Protein AF-A0A218QXC1-F1 (afdb_monomer_lite)

Structure (mmCIF, N/CA/C/O backbone):
data_AF-A0A218QXC1-F1
#
_entry.id   AF-A0A218QXC1-F1
#
loop_
_atom_site.group_PDB
_atom_site.id
_atom_site.type_symbol
_atom_site.label_atom_id
_atom_site.label_alt_id
_atom_site.label_comp_id
_atom_site.label_asym_id
_atom_site.label_entity_id
_atom_site.label_seq_id
_atom_site.pdbx_PDB_ins_code
_atom_site.Cartn_x
_atom_site.Cartn_y
_atom_site.Cartn_z
_atom_site.occupancy
_atom_site.B_iso_or_equiv
_atom_site.auth_seq_id
_atom_site.auth_comp_id
_atom_site.auth_asym_id
_atom_site.auth_atom_id
_atom_site.pdbx_PDB_model_num
ATOM 1 N N . MET A 1 1 ? -14.942 -5.582 11.103 1.00 49.50 1 MET A N 1
ATOM 2 C CA . MET A 1 1 ? -13.685 -5.328 11.830 1.00 49.50 1 MET A CA 1
ATOM 3 C C . MET A 1 1 ? -12.673 -4.737 10.867 1.00 49.50 1 MET A C 1
ATOM 5 O O . MET A 1 1 ? -12.346 -5.425 9.903 1.00 49.50 1 MET A O 1
ATOM 9 N N . SER A 1 2 ? -12.130 -3.549 11.158 1.00 58.50 2 SER A N 1
ATOM 10 C CA . SER A 1 2 ? -11.051 -2.972 10.344 1.00 58.50 2 SER A CA 1
ATOM 11 C C . SER A 1 2 ? -9.925 -3.998 10.155 1.00 58.50 2 SER A C 1
ATOM 13 O O . SER A 1 2 ? -9.449 -4.625 11.113 1.00 58.50 2 SER A O 1
ATOM 15 N N . ASP A 1 3 ? -9.585 -4.269 8.896 1.00 77.75 3 ASP A N 1
ATOM 16 C CA . ASP A 1 3 ? -8.640 -5.311 8.510 1.00 77.75 3 ASP A CA 1
ATOM 17 C C . ASP A 1 3 ? -7.249 -4.924 9.046 1.00 77.75 3 ASP A C 1
ATOM 19 O O . ASP A 1 3 ? -6.522 -4.144 8.433 1.00 77.75 3 ASP A O 1
ATOM 23 N N . LYS A 1 4 ? -6.829 -5.499 10.182 1.00 81.81 4 LYS A N 1
ATOM 24 C CA . LYS A 1 4 ? -5.499 -5.239 10.783 1.00 81.81 4 LYS A CA 1
ATOM 25 C C . LYS A 1 4 ? -4.344 -5.426 9.793 1.00 81.81 4 LYS A C 1
ATOM 27 O O . LYS A 1 4 ? -3.258 -4.874 9.974 1.00 81.81 4 LYS A O 1
ATOM 32 N N . TYR A 1 5 ? -4.554 -6.252 8.767 1.00 85.38 5 TYR A N 1
ATOM 33 C CA . TYR A 1 5 ? -3.612 -6.434 7.673 1.00 85.38 5 TYR A CA 1
ATOM 34 C C . TYR A 1 5 ? -3.493 -5.177 6.800 1.00 85.38 5 TYR A C 1
ATOM 36 O O . TYR A 1 5 ? -2.371 -4.750 6.524 1.00 85.38 5 TYR A O 1
ATOM 44 N N . VAL A 1 6 ? -4.624 -4.565 6.431 1.00 85.31 6 VAL A N 1
ATOM 45 C CA . VAL A 1 6 ? -4.705 -3.328 5.641 1.00 85.31 6 VAL A CA 1
ATOM 46 C C . VAL A 1 6 ? -4.011 -2.186 6.374 1.00 85.31 6 VAL A C 1
ATOM 48 O O . VAL A 1 6 ? -3.072 -1.604 5.833 1.00 85.31 6 VAL A O 1
ATOM 51 N N . GLU A 1 7 ? -4.362 -1.959 7.642 1.00 86.62 7 GLU A N 1
ATOM 52 C CA . GLU A 1 7 ? -3.724 -0.930 8.476 1.00 86.62 7 GLU A CA 1
ATOM 53 C C . GLU A 1 7 ? -2.203 -1.128 8.573 1.00 86.62 7 GLU A C 1
ATOM 55 O O . GLU A 1 7 ? -1.419 -0.179 8.519 1.00 86.62 7 GLU A O 1
ATOM 60 N N . ARG A 1 8 ? -1.754 -2.384 8.709 1.00 88.25 8 ARG A N 1
ATOM 61 C CA . ARG A 1 8 ? -0.326 -2.705 8.781 1.00 88.25 8 ARG A CA 1
ATOM 62 C C . ARG A 1 8 ? 0.380 -2.407 7.461 1.00 88.25 8 ARG A C 1
ATOM 64 O O . ARG A 1 8 ? 1.474 -1.855 7.493 1.00 88.25 8 ARG A O 1
ATOM 71 N N . GLN A 1 9 ? -0.194 -2.798 6.321 1.00 88.44 9 GLN A N 1
ATOM 72 C CA . GLN A 1 9 ? 0.416 -2.539 5.011 1.00 88.44 9 GLN A CA 1
ATOM 73 C C . GLN A 1 9 ? 0.432 -1.045 4.668 1.00 88.44 9 GLN A C 1
ATOM 75 O O . GLN A 1 9 ? 1.449 -0.573 4.170 1.00 88.44 9 GLN A O 1
ATOM 80 N N . LEU A 1 10 ? -0.614 -0.288 5.018 1.00 87.94 10 LEU A N 1
ATOM 81 C CA . LEU A 1 10 ? -0.628 1.173 4.878 1.00 87.94 10 LEU A CA 1
ATOM 82 C C . LEU A 1 10 ? 0.486 1.827 5.702 1.00 87.94 10 LEU A C 1
ATOM 84 O O . LEU A 1 10 ? 1.273 2.597 5.159 1.00 87.94 10 LEU A O 1
ATOM 88 N N . LYS A 1 11 ? 0.654 1.428 6.969 1.00 88.62 11 LYS A N 1
ATOM 89 C CA . LYS A 1 11 ? 1.768 1.911 7.803 1.00 88.62 11 LYS A CA 1
ATOM 90 C C . LYS A 1 11 ? 3.139 1.588 7.207 1.00 88.62 11 LYS A C 1
ATOM 92 O O . LYS A 1 11 ? 4.041 2.417 7.280 1.00 88.62 11 LYS A O 1
ATOM 97 N N . PHE A 1 12 ? 3.314 0.405 6.612 1.00 88.94 12 PHE A N 1
ATOM 98 C CA . PHE A 1 12 ? 4.553 0.064 5.902 1.00 88.94 12 PHE A CA 1
ATOM 99 C C . PHE A 1 12 ? 4.758 0.926 4.657 1.00 88.94 12 PHE A C 1
ATOM 101 O O . PHE A 1 12 ? 5.870 1.395 4.437 1.00 88.94 12 PHE A O 1
ATOM 108 N N . TYR A 1 13 ? 3.705 1.161 3.876 1.00 89.06 13 TYR A N 1
ATOM 109 C CA . TYR A 1 13 ? 3.742 2.038 2.708 1.00 89.06 13 TYR A CA 1
ATOM 110 C C . TYR A 1 13 ? 4.126 3.481 3.084 1.00 89.06 13 TYR A C 1
ATOM 112 O O . TYR A 1 13 ? 4.967 4.087 2.420 1.00 89.06 13 TYR A O 1
ATOM 120 N N . GLU A 1 14 ? 3.575 4.015 4.176 1.00 87.44 14 GLU A N 1
ATOM 121 C CA . GLU A 1 14 ? 3.902 5.356 4.680 1.00 87.44 14 GLU A CA 1
ATOM 122 C C . GLU A 1 14 ? 5.321 5.443 5.261 1.00 87.44 14 GLU A C 1
ATOM 124 O O . GLU A 1 14 ? 6.004 6.448 5.074 1.00 87.44 14 GLU A O 1
ATOM 129 N N . ALA A 1 15 ? 5.789 4.385 5.931 1.00 90.62 15 ALA A N 1
ATOM 130 C CA . ALA A 1 15 ? 7.132 4.323 6.511 1.00 90.62 15 ALA A CA 1
ATOM 131 C C . ALA A 1 15 ? 8.235 3.966 5.494 1.00 90.62 15 ALA A C 1
ATOM 133 O O . ALA A 1 15 ? 9.427 4.136 5.775 1.00 90.62 15 ALA A O 1
ATOM 134 N N . ALA A 1 16 ? 7.871 3.440 4.323 1.00 88.81 16 ALA A N 1
ATOM 135 C CA . ALA A 1 16 ? 8.814 3.037 3.292 1.00 88.81 16 ALA A CA 1
ATOM 136 C C . ALA A 1 16 ? 9.482 4.255 2.632 1.00 88.81 16 ALA A C 1
ATOM 138 O O . ALA A 1 16 ? 8.825 5.180 2.156 1.00 88.81 16 ALA A O 1
ATOM 139 N N . ASN A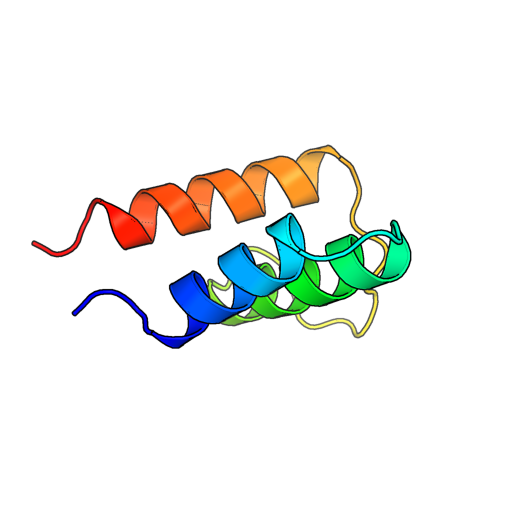 1 17 ? 10.813 4.218 2.541 1.00 86.56 17 ASN A N 1
ATOM 140 C CA . ASN A 1 17 ? 11.606 5.265 1.887 1.00 86.56 17 ASN A CA 1
ATOM 141 C C . ASN A 1 17 ? 11.912 4.956 0.409 1.00 86.56 17 ASN A C 1
ATOM 143 O O . ASN A 1 17 ? 12.216 5.869 -0.355 1.00 86.56 17 ASN A O 1
ATOM 147 N N . SER A 1 18 ? 11.792 3.692 -0.007 1.00 86.75 18 SER A N 1
ATOM 148 C CA . SER A 1 18 ? 12.062 3.243 -1.379 1.00 86.75 18 SER A CA 1
ATOM 149 C C . SER A 1 18 ? 10.769 2.996 -2.150 1.00 86.75 18 SER A C 1
ATOM 151 O O . SER A 1 18 ? 9.821 2.439 -1.595 1.00 86.75 18 SER A O 1
ATOM 153 N N . GLY A 1 19 ? 10.755 3.350 -3.441 1.00 83.94 19 GLY A N 1
ATOM 154 C CA . GLY A 1 19 ? 9.627 3.074 -4.342 1.00 83.94 19 GLY A CA 1
ATOM 155 C C . GLY A 1 19 ? 9.265 1.589 -4.375 1.00 83.94 19 GLY A C 1
ATOM 156 O O . GLY A 1 19 ? 8.117 1.243 -4.149 1.00 83.94 19 GLY A O 1
ATOM 157 N N . GLU A 1 20 ? 10.265 0.711 -4.474 1.00 86.62 20 GLU A N 1
ATOM 158 C CA . GLU A 1 20 ? 10.072 -0.747 -4.471 1.00 86.62 20 GLU A CA 1
ATOM 159 C C . GLU A 1 20 ? 9.360 -1.262 -3.210 1.00 86.62 20 GLU A C 1
ATOM 161 O O . GLU A 1 20 ? 8.494 -2.126 -3.288 1.00 86.62 20 GLU A O 1
ATOM 166 N N . ALA A 1 21 ? 9.686 -0.713 -2.035 1.00 88.31 21 ALA A N 1
ATOM 167 C CA . ALA A 1 21 ? 9.044 -1.107 -0.781 1.00 88.31 21 ALA A CA 1
ATOM 168 C C . ALA A 1 21 ? 7.596 -0.596 -0.690 1.00 88.31 21 ALA A C 1
ATOM 170 O O . ALA A 1 21 ? 6.737 -1.266 -0.116 1.00 88.31 21 ALA A O 1
ATOM 171 N N . LYS A 1 22 ? 7.317 0.576 -1.274 1.00 88.50 22 LYS A N 1
ATOM 172 C CA . LYS A 1 22 ? 5.955 1.103 -1.411 1.00 88.50 22 LYS A CA 1
ATOM 173 C C . LYS A 1 22 ? 5.126 0.247 -2.362 1.00 88.50 22 LYS A C 1
ATOM 175 O O . LYS A 1 22 ? 3.998 -0.103 -2.032 1.00 88.50 22 LYS A O 1
ATOM 180 N N . ASP A 1 23 ? 5.703 -0.106 -3.501 1.00 88.31 23 ASP A N 1
ATOM 181 C CA . ASP A 1 23 ? 5.093 -0.957 -4.514 1.00 88.31 23 ASP A CA 1
ATOM 182 C C . ASP A 1 23 ? 4.801 -2.365 -3.986 1.00 88.31 23 ASP A C 1
ATOM 184 O O . ASP A 1 23 ? 3.690 -2.855 -4.158 1.00 88.31 23 ASP A O 1
ATOM 188 N N . ASP A 1 24 ? 5.728 -2.981 -3.247 1.00 89.12 24 ASP A N 1
ATOM 189 C CA . ASP A 1 24 ? 5.510 -4.292 -2.622 1.00 89.12 24 ASP A CA 1
ATOM 190 C C . ASP A 1 24 ? 4.388 -4.249 -1.567 1.00 89.12 24 ASP A C 1
ATOM 192 O O . ASP A 1 24 ? 3.513 -5.120 -1.545 1.00 89.12 24 ASP A O 1
ATOM 196 N N . ALA A 1 25 ? 4.357 -3.205 -0.727 1.00 90.50 25 ALA A N 1
ATOM 197 C CA . ALA A 1 25 ? 3.300 -3.012 0.267 1.00 90.50 25 ALA A CA 1
ATOM 198 C C . ALA A 1 25 ? 1.925 -2.813 -0.392 1.00 90.50 25 ALA A C 1
ATOM 200 O O . ALA A 1 25 ? 0.946 -3.439 0.019 1.00 90.50 25 ALA A O 1
ATOM 201 N N . LEU A 1 26 ? 1.853 -1.986 -1.440 1.00 89.75 26 LEU A N 1
ATOM 202 C CA . LEU A 1 26 ? 0.630 -1.783 -2.212 1.00 89.75 26 LEU A CA 1
ATOM 203 C C . LEU A 1 26 ? 0.227 -3.047 -2.973 1.00 89.75 26 LEU A C 1
ATOM 205 O O . LEU A 1 26 ? -0.951 -3.371 -3.015 1.00 89.75 26 LEU A O 1
ATOM 209 N N . TYR A 1 27 ? 1.165 -3.814 -3.521 1.00 90.75 27 TYR A N 1
ATOM 210 C CA . T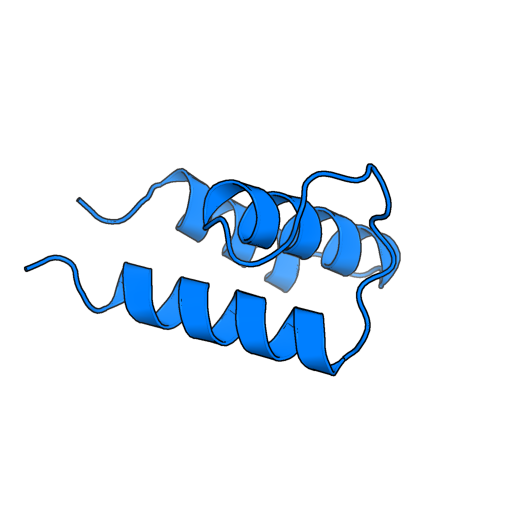YR A 1 27 ? 0.854 -5.036 -4.258 1.00 90.75 27 TYR A CA 1
ATOM 211 C C . TYR A 1 27 ? 0.217 -6.086 -3.337 1.00 90.75 27 TYR A C 1
ATOM 213 O O . TYR A 1 27 ? -0.817 -6.676 -3.661 1.00 90.75 27 TYR A O 1
ATOM 221 N N . ARG A 1 28 ? 0.772 -6.268 -2.134 1.00 88.69 28 ARG A N 1
ATOM 222 C CA . ARG A 1 28 ? 0.190 -7.129 -1.090 1.00 88.69 28 ARG A CA 1
ATOM 223 C C . ARG A 1 28 ? -1.176 -6.638 -0.629 1.00 88.69 28 ARG A C 1
ATOM 225 O O . ARG A 1 28 ? -2.079 -7.439 -0.406 1.00 88.69 28 ARG A O 1
ATOM 232 N N . LEU A 1 29 ? -1.332 -5.324 -0.498 1.00 89.88 29 LEU A 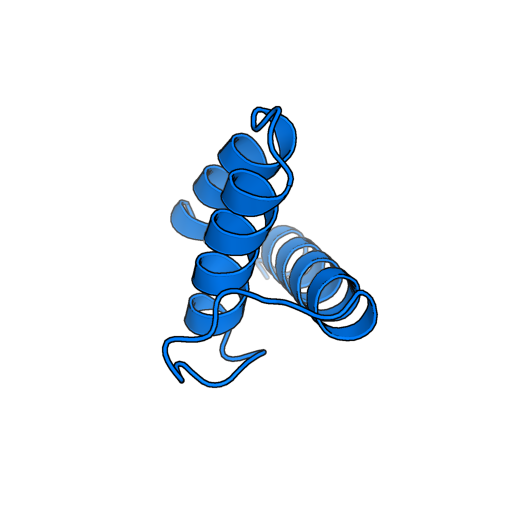N 1
ATOM 233 C CA . LEU A 1 29 ? -2.600 -4.712 -0.127 1.00 89.88 29 LEU A CA 1
ATOM 234 C C . LEU A 1 29 ? -3.661 -4.939 -1.211 1.00 89.88 29 LEU A C 1
ATOM 236 O O . LEU A 1 29 ? -4.753 -5.406 -0.917 1.00 89.88 29 LEU A O 1
ATOM 240 N N . GLY A 1 30 ? -3.323 -4.671 -2.469 1.00 89.38 30 GLY A N 1
ATOM 241 C CA . GLY A 1 30 ? -4.217 -4.811 -3.609 1.00 89.38 30 GLY A CA 1
ATOM 242 C C . GLY A 1 30 ? -4.611 -6.253 -3.897 1.00 89.38 30 GLY A C 1
ATOM 243 O O . GLY A 1 30 ? -5.753 -6.502 -4.265 1.00 89.38 30 GLY A O 1
ATOM 244 N N . THR A 1 31 ? -3.700 -7.205 -3.698 1.00 89.75 31 THR A N 1
ATOM 245 C CA . THR A 1 31 ? -4.014 -8.638 -3.809 1.00 89.75 31 THR A CA 1
ATOM 246 C C . THR A 1 31 ? -4.890 -9.124 -2.655 1.00 89.75 31 THR A C 1
ATOM 248 O O . 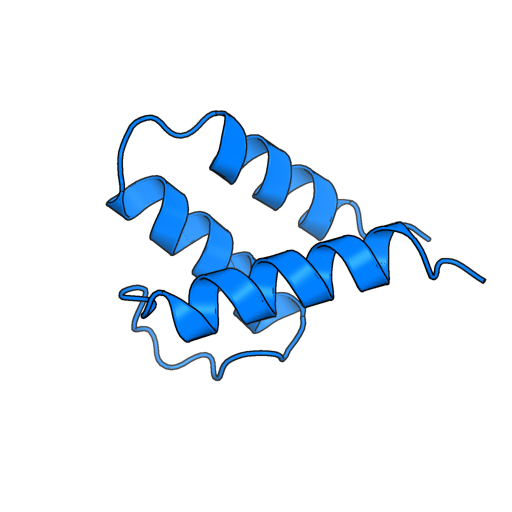THR A 1 31 ? -5.805 -9.906 -2.890 1.00 89.75 31 THR A O 1
ATOM 251 N N . HIS A 1 32 ? -4.678 -8.629 -1.429 1.00 88.62 32 HIS A N 1
ATOM 252 C CA . HIS A 1 32 ? -5.540 -8.927 -0.271 1.00 88.62 32 HIS A CA 1
ATOM 253 C C . HIS A 1 32 ? -6.945 -8.333 -0.408 1.00 88.62 32 HIS A C 1
ATOM 255 O O . HIS A 1 32 ? -7.922 -8.937 0.019 1.00 88.62 32 HIS A O 1
ATOM 261 N N . LEU A 1 33 ? -7.045 -7.142 -0.998 1.00 86.56 33 LEU A N 1
ATOM 262 C CA . LEU A 1 33 ? -8.312 -6.471 -1.289 1.00 86.56 33 LEU A CA 1
ATOM 263 C C . LEU A 1 33 ? -8.972 -6.968 -2.585 1.00 86.56 33 LEU A C 1
ATOM 265 O O . LEU A 1 33 ? -10.016 -6.444 -2.956 1.00 86.56 33 LEU A O 1
ATOM 269 N N . GLU A 1 34 ? -8.356 -7.931 -3.280 1.00 87.06 34 GLU A N 1
ATOM 270 C CA . GLU A 1 34 ? -8.814 -8.469 -4.569 1.00 87.06 34 GLU A CA 1
ATOM 271 C C . GLU A 1 34 ? -8.998 -7.392 -5.664 1.00 87.06 34 GLU A C 1
ATOM 273 O O . GLU A 1 34 ? -9.738 -7.572 -6.627 1.00 87.06 34 GLU A O 1
ATOM 278 N N . VAL A 1 35 ? -8.285 -6.268 -5.538 1.00 87.94 35 VAL A N 1
ATOM 279 C CA . VAL A 1 35 ? -8.287 -5.141 -6.489 1.00 87.94 35 VAL A CA 1
ATOM 280 C C . VAL A 1 35 ? -7.418 -5.449 -7.704 1.00 87.94 35 VAL A C 1
ATOM 282 O O . VAL A 1 35 ? -7.733 -5.053 -8.825 1.00 87.94 35 VAL A O 1
ATOM 285 N N . ILE A 1 36 ? -6.303 -6.146 -7.479 1.00 86.44 36 ILE A N 1
ATOM 286 C CA . ILE A 1 36 ? -5.374 -6.564 -8.530 1.00 86.44 36 ILE A CA 1
ATOM 287 C C . ILE A 1 36 ? -5.151 -8.079 -8.485 1.00 86.44 36 ILE A C 1
ATOM 289 O O . ILE A 1 36 ? -5.179 -8.684 -7.409 1.00 86.44 36 ILE A O 1
ATOM 293 N N . PRO A 1 37 ? -4.879 -8.710 -9.638 1.00 82.88 37 PRO A N 1
ATOM 294 C CA . PRO A 1 37 ? -4.557 -10.126 -9.681 1.00 82.88 37 PRO A CA 1
ATOM 29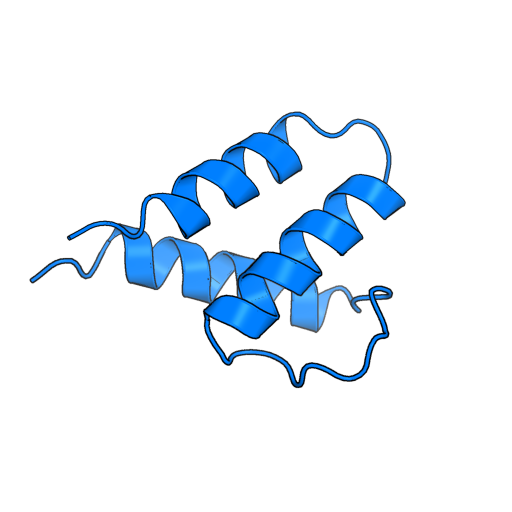5 C C . PRO A 1 37 ? -3.195 -10.405 -9.035 1.00 82.88 37 PRO A C 1
ATOM 297 O O . PRO A 1 37 ? -2.226 -9.676 -9.250 1.00 82.88 37 PRO A O 1
ATOM 300 N N . CYS A 1 38 ? -3.101 -11.518 -8.305 1.00 82.50 38 CYS A N 1
ATOM 301 C CA . CYS A 1 38 ? -1.838 -12.004 -7.757 1.00 82.50 38 CYS A CA 1
ATOM 302 C C . CYS A 1 38 ? -1.000 -12.671 -8.864 1.00 82.50 38 CYS A C 1
ATOM 304 O O . CYS A 1 38 ? -1.021 -13.887 -9.042 1.00 82.50 38 CYS A O 1
ATOM 306 N N . ASN A 1 39 ? -0.310 -11.855 -9.659 1.00 82.38 39 ASN A N 1
ATOM 307 C CA . ASN A 1 39 ? 0.487 -12.268 -10.821 1.00 82.38 39 ASN A CA 1
ATOM 308 C C . ASN A 1 39 ? 2.008 -12.263 -10.563 1.00 82.38 39 ASN A C 1
ATOM 310 O O . ASN A 1 39 ? 2.791 -12.515 -11.475 1.00 82.38 39 ASN A O 1
ATOM 314 N N . GLY A 1 40 ? 2.429 -11.963 -9.334 1.00 77.69 40 GLY A N 1
ATOM 315 C CA . GLY A 1 40 ? 3.829 -11.837 -8.928 1.00 77.69 40 GLY A CA 1
ATOM 316 C C . GLY A 1 40 ? 4.511 -10.558 -9.418 1.00 77.69 40 GLY A C 1
ATOM 317 O O . GLY A 1 40 ? 5.713 -10.407 -9.213 1.00 77.69 40 GLY A O 1
ATOM 318 N N . ASN A 1 41 ? 3.778 -9.643 -10.060 1.00 79.06 41 ASN A N 1
ATOM 319 C CA . ASN A 1 41 ? 4.327 -8.391 -10.557 1.00 79.06 41 ASN A CA 1
ATOM 320 C C . ASN A 1 41 ? 4.037 -7.249 -9.580 1.00 79.06 41 ASN A C 1
ATOM 322 O O . ASN A 1 41 ? 2.968 -6.644 -9.614 1.00 79.06 41 ASN A O 1
ATOM 326 N N . ALA A 1 42 ? 5.027 -6.934 -8.746 1.00 77.12 42 ALA A N 1
ATOM 327 C CA . ALA A 1 42 ? 4.954 -5.806 -7.825 1.00 77.12 42 ALA A CA 1
ATOM 328 C C . ALA A 1 42 ? 5.128 -4.439 -8.515 1.00 77.12 42 ALA A C 1
ATOM 330 O O . ALA A 1 42 ? 4.938 -3.425 -7.858 1.00 77.12 42 ALA A O 1
ATOM 331 N N . ASN A 1 43 ? 5.449 -4.368 -9.817 1.00 81.44 43 ASN A N 1
ATOM 332 C CA . ASN A 1 43 ? 5.446 -3.089 -10.534 1.00 81.44 43 ASN A CA 1
ATOM 333 C C . ASN A 1 43 ? 4.008 -2.632 -10.773 1.00 81.44 43 ASN A C 1
ATOM 335 O O . ASN A 1 43 ? 3.374 -3.018 -11.758 1.00 81.44 43 ASN A O 1
ATOM 339 N N . LEU A 1 44 ? 3.512 -1.807 -9.860 1.00 82.94 44 LEU A N 1
ATOM 340 C CA . LEU A 1 44 ? 2.212 -1.175 -9.980 1.00 82.94 44 LEU A CA 1
ATOM 341 C C . LEU A 1 44 ? 2.326 0.095 -10.813 1.00 82.94 44 LEU A C 1
ATOM 343 O O . LEU A 1 44 ? 3.171 0.955 -10.557 1.00 82.94 44 LEU A O 1
ATOM 347 N N . ASN A 1 45 ? 1.422 0.242 -11.776 1.00 86.56 45 ASN A N 1
ATOM 348 C CA . ASN A 1 45 ? 1.218 1.528 -12.433 1.00 86.56 45 ASN A CA 1
ATOM 349 C C . ASN A 1 45 ? 0.544 2.510 -11.467 1.00 86.56 45 ASN A C 1
ATOM 351 O O . ASN A 1 45 ? -0.158 2.096 -10.543 1.00 86.56 45 ASN A O 1
ATOM 355 N N . ASP A 1 46 ? 0.688 3.813 -11.714 1.00 85.94 46 ASP A N 1
ATOM 356 C CA . ASP A 1 46 ? 0.091 4.849 -10.862 1.00 85.94 46 ASP A CA 1
ATOM 357 C C . ASP A 1 46 ? -1.423 4.681 -10.689 1.00 85.94 46 ASP A C 1
ATOM 359 O O . ASP A 1 46 ? -1.930 4.826 -9.581 1.00 85.94 46 ASP A O 1
ATOM 363 N N . GLU A 1 47 ? -2.131 4.263 -11.743 1.00 86.38 47 GLU A N 1
ATOM 364 C CA . GLU A 1 47 ? -3.561 3.946 -11.667 1.00 86.38 47 GLU A CA 1
ATOM 365 C C . GLU A 1 47 ? -3.843 2.819 -10.662 1.00 86.38 47 GLU A C 1
ATOM 367 O O . GLU A 1 47 ? -4.676 2.982 -9.774 1.00 86.38 47 GLU A O 1
ATOM 372 N N . GLN A 1 48 ? -3.084 1.718 -10.722 1.00 86.62 48 GLN A N 1
ATOM 373 C CA . GLN A 1 48 ? -3.238 0.601 -9.787 1.00 86.62 48 GLN A CA 1
ATOM 374 C C . GLN A 1 48 ? -2.924 1.031 -8.354 1.00 86.62 48 GLN A C 1
ATOM 376 O O . GLN A 1 48 ? -3.663 0.679 -7.438 1.00 86.62 48 GLN A O 1
ATOM 381 N N . ARG A 1 49 ? -1.866 1.828 -8.148 1.00 88.56 49 ARG A N 1
ATOM 382 C CA . ARG A 1 49 ? -1.532 2.377 -6.825 1.00 88.56 49 ARG A CA 1
ATOM 383 C C . ARG A 1 49 ? -2.695 3.189 -6.261 1.00 88.56 49 ARG A C 1
ATOM 385 O O . ARG A 1 49 ? -3.067 2.992 -5.105 1.00 88.56 49 ARG A O 1
ATOM 392 N N . THR A 1 50 ? -3.287 4.067 -7.071 1.00 89.88 50 THR A N 1
ATOM 393 C CA . THR A 1 50 ? -4.442 4.875 -6.670 1.00 89.88 50 THR A CA 1
ATOM 394 C C . THR A 1 50 ? -5.652 4.004 -6.350 1.00 89.88 50 THR A C 1
ATOM 396 O O . THR A 1 50 ? -6.235 4.187 -5.285 1.00 89.88 5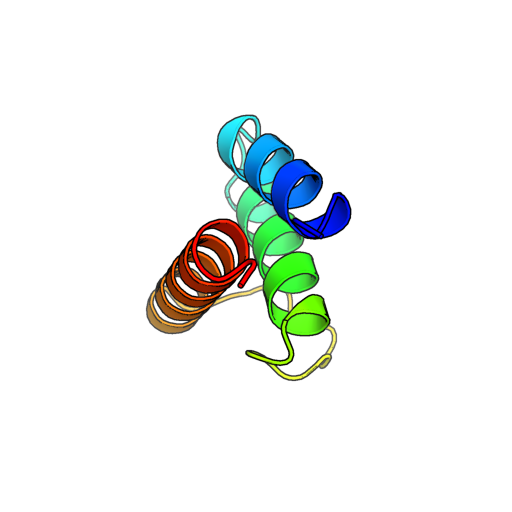0 THR A O 1
ATOM 399 N N . THR A 1 51 ? -6.000 3.028 -7.194 1.00 90.19 51 THR A N 1
ATOM 400 C CA . THR A 1 51 ? -7.140 2.128 -6.941 1.00 90.19 51 THR A CA 1
ATOM 401 C C . THR A 1 51 ? -6.960 1.330 -5.651 1.00 90.19 51 THR A C 1
ATOM 403 O O . THR A 1 51 ? -7.901 1.181 -4.878 1.00 90.19 51 THR A O 1
ATOM 406 N N . ILE A 1 52 ? -5.747 0.845 -5.380 1.00 90.06 52 ILE A N 1
ATOM 407 C CA . ILE A 1 52 ? -5.434 0.085 -4.166 1.00 90.06 52 ILE A CA 1
ATOM 408 C C . ILE A 1 52 ? -5.552 0.964 -2.917 1.00 90.06 52 ILE A C 1
ATOM 410 O O . ILE A 1 52 ? -6.129 0.538 -1.918 1.00 90.06 52 ILE A O 1
ATOM 414 N N . LEU A 1 53 ? -5.024 2.190 -2.967 1.00 88.50 53 LEU A N 1
ATOM 415 C CA . LEU A 1 53 ? -5.131 3.153 -1.870 1.00 88.50 53 LEU A CA 1
ATOM 416 C C . LEU A 1 53 ? -6.584 3.566 -1.610 1.00 88.50 53 LEU A C 1
ATOM 418 O O . LEU A 1 53 ? -6.977 3.708 -0.453 1.00 88.50 53 LEU A O 1
ATOM 422 N N . ASP A 1 54 ? -7.373 3.752 -2.667 1.00 90.00 54 ASP A N 1
ATOM 423 C CA . ASP A 1 54 ? -8.794 4.081 -2.569 1.00 90.00 54 ASP A CA 1
ATOM 424 C C . ASP A 1 54 ? -9.589 2.930 -1.939 1.00 90.00 54 ASP A C 1
ATOM 426 O O . ASP A 1 54 ? -10.268 3.125 -0.932 1.00 90.00 54 ASP A O 1
ATOM 430 N N . ALA A 1 55 ? -9.392 1.703 -2.430 1.00 87.94 55 ALA A N 1
ATOM 431 C CA . ALA A 1 55 ? -10.014 0.505 -1.875 1.00 87.94 55 ALA A CA 1
ATOM 432 C C . ALA A 1 55 ? -9.627 0.269 -0.406 1.00 87.94 55 ALA A C 1
ATOM 434 O O . ALA A 1 55 ? -10.468 -0.116 0.408 1.00 87.94 55 ALA A O 1
ATOM 435 N N . ALA A 1 56 ? -8.369 0.530 -0.042 1.00 85.94 56 ALA A N 1
ATOM 436 C CA . ALA A 1 56 ? -7.897 0.408 1.332 1.00 85.94 56 ALA A CA 1
ATOM 437 C C . ALA A 1 56 ? -8.577 1.414 2.268 1.00 85.94 56 ALA A C 1
ATOM 439 O O . ALA A 1 56 ? -9.039 1.029 3.340 1.00 85.94 56 ALA A O 1
ATOM 440 N N . LYS A 1 57 ? -8.705 2.678 1.842 1.00 82.38 57 LYS A N 1
ATOM 441 C CA . LYS A 1 57 ? -9.450 3.708 2.584 1.00 82.38 57 LYS A CA 1
ATOM 442 C C . LYS A 1 57 ? -10.936 3.385 2.675 1.00 82.38 57 LYS A C 1
ATOM 444 O O . LYS A 1 57 ? -11.542 3.589 3.723 1.00 82.38 57 LYS A O 1
ATOM 449 N N . TYR A 1 58 ? -11.519 2.859 1.599 1.00 82.00 58 TYR A N 1
ATOM 450 C CA . TYR A 1 58 ? -12.917 2.450 1.585 1.00 82.00 58 TYR A CA 1
ATOM 451 C C . TYR A 1 58 ? -13.175 1.331 2.599 1.00 82.00 58 TYR A C 1
ATOM 453 O O . TYR A 1 58 ? -14.139 1.423 3.354 1.00 82.00 58 TYR A O 1
ATOM 461 N N . LYS A 1 59 ? -12.291 0.326 2.687 1.00 74.12 59 LYS A N 1
ATOM 462 C CA . LYS A 1 59 ? -12.378 -0.748 3.693 1.00 74.12 59 LYS A CA 1
ATOM 463 C C . LYS A 1 59 ? -12.110 -0.278 5.124 1.00 74.12 59 LYS A C 1
ATOM 465 O O . LYS A 1 59 ? -12.703 -0.823 6.044 1.00 74.12 59 LYS A O 1
ATOM 470 N N . GLU A 1 60 ? -11.226 0.698 5.321 1.00 68.94 60 GLU A N 1
ATOM 471 C CA . GLU A 1 60 ? -10.983 1.292 6.644 1.00 68.94 60 GLU A CA 1
ATOM 472 C C . GLU A 1 60 ? -12.211 2.078 7.144 1.00 68.94 60 GLU A C 1
ATOM 474 O O . GLU A 1 60 ? -12.492 2.083 8.341 1.00 68.94 60 GLU A O 1
ATOM 479 N N . GLY A 1 61 ? -12.956 2.711 6.229 1.00 64.94 61 GLY A N 1
ATOM 480 C CA . GLY A 1 61 ? -14.137 3.523 6.540 1.00 64.94 61 GLY A CA 1
ATOM 481 C C . GLY A 1 61 ? -15.490 2.796 6.514 1.00 64.94 61 GLY A C 1
ATOM 482 O O . GLY A 1 61 ? -16.421 3.270 7.158 1.00 64.94 61 GLY A O 1
ATOM 483 N N . ASN A 1 62 ? -15.623 1.672 5.800 1.00 58.53 62 ASN A N 1
ATOM 484 C CA . ASN A 1 62 ? -16.866 0.887 5.691 1.00 58.53 62 ASN A CA 1
ATOM 485 C C . ASN A 1 62 ? -16.796 -0.385 6.545 1.00 58.53 62 ASN A C 1
ATOM 487 O O . ASN A 1 62 ? -16.944 -1.500 6.046 1.00 58.53 62 ASN A O 1
ATOM 491 N N . ASP A 1 63 ? -16.555 -0.206 7.839 1.00 51.22 63 ASP A N 1
ATOM 492 C CA . ASP A 1 63 ? -16.828 -1.226 8.849 1.00 51.22 63 ASP A CA 1
ATOM 493 C C . ASP A 1 63 ? -18.227 -0.954 9.434 1.00 51.22 63 ASP A C 1
ATOM 495 O O . ASP A 1 63 ? -18.349 -0.429 10.540 1.00 51.22 63 ASP A O 1
ATOM 499 N N . GLU A 1 64 ? -19.276 -1.212 8.641 1.00 43.91 64 GLU A N 1
ATOM 500 C CA . GLU A 1 64 ? -20.684 -1.228 9.090 1.00 43.91 64 GLU A CA 1
ATOM 501 C C . GLU A 1 64 ? -21.155 -2.665 9.352 1.00 43.91 64 GLU A C 1
ATOM 503 O O . GLU A 1 64 ? -20.861 -3.554 8.516 1.00 43.91 64 GLU A O 1
#

Sequence (64 aa):
MSDKYVERQLKFYEAANSGEAKDDALYRLGTHLEVIPCNGNANLNDEQRTTILDAAKYKEGNDE

pLDDT: mean 83.05, std 10.32, range [43.91, 90.75]

Secondary structure (DSSP, 8-state):
---HHHHHHHHHHHH--SHHHHHHHHHHHHHHTTSS---S-----HHHHHHHHHHHHHHHH---

Radius of gyration: 10.99 Å; chains: 1; bounding box: 33×18×24 Å

Foldseek 3Di:
DQDPLLVVLVVQLVVDPDPLSVLQSLLVQCVVLVVDDPPVDSPDDPVSSVSSVVSSVVSNPPPD